Protein AF-A0A3B4WZV8-F1 (afdb_monomer)

Organism: NCBI:txid1841481

Secondary structure (DSSP, 8-state):
----TTB-TTT--BS--EEETTTTEEE-HHHHHHHHHT-TTT--EEETTT-----HHHHHHHHH--HHHHTTT---GGGT-

pLDDT: mean 80.96, std 15.42, range [38.81, 94.12]

Nearest PDB structures (foldseek):
  5nzs-assembly1_P  TM=9.959E-01  e=7.387E-12  Rattus norvegicus
  2p57-assembly1_A  TM=9.947E-01  e=3.119E-11  Homo sapiens
  3t9k-assembly2_B  TM=8.166E-01  e=4.622E-07  Homo sapiens
  4f1p-assembly2_B  TM=8.135E-01  e=6.081E-07  Homo sapiens
  3t9k-assembly1_A  TM=8.007E-01  e=8.569E-07  Homo sapiens

InterPro domains:
  IPR001164 Arf GTPase activating protein [PF01412] (6-71)
  IPR001164 Arf GTPase activating protein [PR00405] (5-24)
  IPR001164 Arf GTPase activating protein [PR00405] (24-41)
  IPR001164 Arf GTPase activating protein [PS50115] (1-70)
  IPR001164 Arf GTPase activating protein [SM00105] (1-81)
  IPR037278 ARFGAP/RecO-like zinc finger [SSF57863] (6-71)
  IPR038508 ArfGAP domain superfamily [G3DSA:1.10.220.150] (4-79)

Mean predicted aligned error: 6.39 Å

Radius of gyration: 11.44 Å; Cα contacts (8 Å, |Δi|>4): 122; chains: 1; bounding box: 28×24×28 Å

Solvent-accessible surface area (backbone atoms only — not comparable to full-atom values): 4753 Å² total; per-residue (Å²): 146,76,96,70,54,59,43,10,62,65,77,57,44,66,61,26,54,24,32,33,43,90,67,10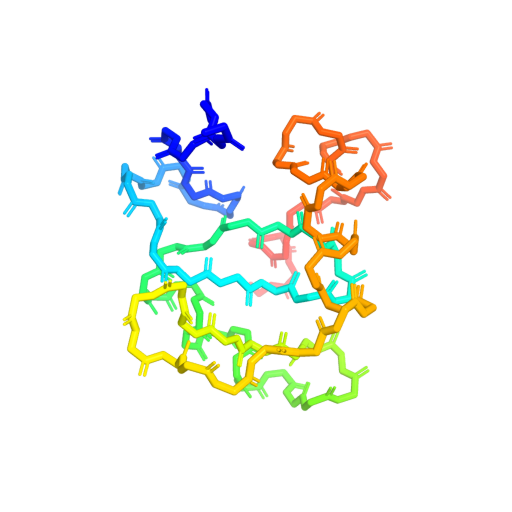,32,35,21,29,73,68,60,45,51,56,40,53,74,68,30,69,91,77,33,41,76,47,41,73,79,80,51,81,90,71,51,72,68,53,55,46,34,42,68,75,33,28,50,83,57,29,67,82,73,49,80,53,66,68,78,79,114

Structure (mmCIF, N/CA/C/O backbone):
data_AF-A0A3B4WZV8-F1
#
_entry.id   AF-A0A3B4WZV8-F1
#
loop_
_atom_site.group_PDB
_atom_site.id
_atom_site.type_symbol
_atom_site.label_atom_id
_atom_site.label_alt_id
_atom_site.label_comp_id
_atom_site.label_asym_id
_atom_site.label_entity_id
_atom_site.label_seq_id
_atom_site.pdbx_PDB_ins_code
_atom_site.Cartn_x
_atom_site.Cartn_y
_atom_site.Cartn_z
_atom_site.occupancy
_atom_site.B_iso_or_equiv
_atom_site.auth_seq_id
_atom_site.auth_comp_id
_atom_site.auth_asym_id
_atom_site.auth_atom_id
_atom_site.pdbx_PDB_model_num
ATOM 1 N N . MET A 1 1 ? 3.442 6.424 17.252 1.00 40.22 1 MET A N 1
ATOM 2 C CA . MET A 1 1 ? 2.666 7.404 16.459 1.00 40.22 1 MET A CA 1
ATOM 3 C C . MET A 1 1 ? 2.339 6.824 15.078 1.00 40.22 1 MET A C 1
ATOM 5 O O . MET A 1 1 ? 2.761 7.373 14.081 1.00 40.22 1 MET A O 1
ATOM 9 N N . PHE A 1 2 ? 1.605 5.707 15.027 1.00 43.81 2 PHE A N 1
ATOM 10 C CA . PHE A 1 2 ? 0.911 5.185 13.835 1.00 43.81 2 PHE A CA 1
ATOM 11 C C . PHE A 1 2 ? -0.264 4.342 14.364 1.00 43.81 2 PHE A C 1
ATOM 13 O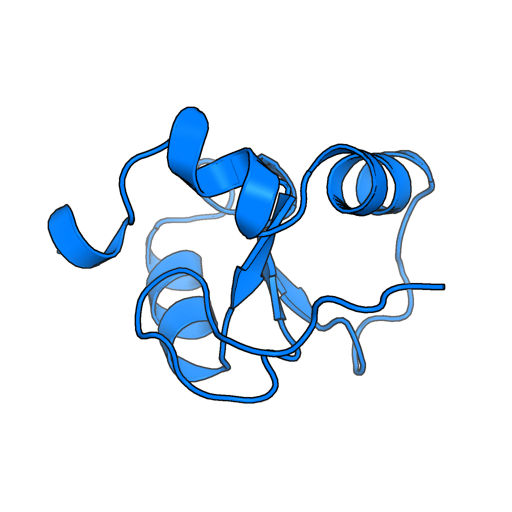 O . PHE A 1 2 ? -0.139 3.145 14.585 1.00 43.81 2 PHE A O 1
ATOM 20 N N . CYS A 1 3 ? -1.366 5.009 14.725 1.00 38.81 3 CYS A N 1
ATOM 21 C CA . CYS A 1 3 ? -2.507 4.431 15.458 1.00 38.81 3 CYS A CA 1
ATOM 22 C C . CYS A 1 3 ? -3.650 3.967 14.526 1.00 38.81 3 CYS A C 1
ATOM 24 O O . CYS A 1 3 ? -4.821 4.090 14.862 1.00 38.81 3 CYS A O 1
ATOM 26 N N . SER A 1 4 ? -3.345 3.461 13.329 1.00 52.03 4 SER A N 1
ATOM 27 C CA . SER A 1 4 ? -4.382 2.979 12.394 1.00 52.03 4 SER A CA 1
ATOM 28 C C . SER A 1 4 ? -3.986 1.723 11.605 1.00 52.03 4 SER A C 1
ATOM 30 O O . SER A 1 4 ? -4.524 1.458 10.535 1.00 52.03 4 SER A O 1
ATOM 32 N N . LEU A 1 5 ? -3.112 0.887 12.179 1.00 56.91 5 LEU A N 1
ATOM 33 C CA . LEU A 1 5 ? -2.775 -0.473 11.716 1.00 56.91 5 LEU A CA 1
ATOM 34 C C . LEU A 1 5 ? -3.899 -1.501 11.989 1.00 56.91 5 LEU A C 1
ATOM 36 O O . LEU A 1 5 ? -3.618 -2.643 12.340 1.00 56.91 5 LEU A O 1
ATOM 40 N N . GLN A 1 6 ? -5.181 -1.128 11.928 1.00 72.88 6 GLN A N 1
ATOM 41 C CA . GLN A 1 6 ? -6.235 -2.047 12.384 1.00 72.88 6 GLN A CA 1
ATOM 42 C C . GLN A 1 6 ? -6.720 -3.020 11.310 1.00 72.88 6 GLN A C 1
ATOM 44 O O . GLN A 1 6 ? -7.049 -4.152 11.657 1.00 72.88 6 GLN A O 1
ATOM 49 N N . VAL A 1 7 ? -6.723 -2.635 10.030 1.00 85.88 7 VAL A N 1
ATOM 50 C CA . VAL A 1 7 ? -7.229 -3.492 8.947 1.00 85.88 7 VAL A CA 1
ATOM 51 C C . VAL A 1 7 ? -6.507 -3.246 7.623 1.00 85.88 7 VAL A C 1
ATOM 53 O O . VAL A 1 7 ? -6.167 -2.110 7.291 1.00 85.88 7 VAL A O 1
ATOM 56 N N . CYS A 1 8 ? -6.284 -4.318 6.868 1.00 89.75 8 CYS A N 1
ATOM 57 C CA . CYS A 1 8 ? -5.794 -4.316 5.496 1.00 89.75 8 CYS A CA 1
ATOM 58 C C . CYS A 1 8 ? -6.739 -3.505 4.609 1.00 89.75 8 CYS A C 1
ATOM 60 O O . CYS A 1 8 ? -7.957 -3.658 4.704 1.00 89.75 8 CYS A O 1
ATOM 62 N N . PHE A 1 9 ? -6.170 -2.681 3.734 1.00 87.75 9 PHE A N 1
ATOM 63 C CA . PHE A 1 9 ? -6.938 -1.844 2.819 1.00 87.75 9 PHE A CA 1
ATOM 64 C C . PHE A 1 9 ? -7.826 -2.653 1.855 1.00 87.75 9 PHE A C 1
ATOM 66 O O . PHE A 1 9 ? -8.973 -2.278 1.634 1.00 87.75 9 PHE A O 1
ATOM 73 N N . ASP A 1 10 ? -7.339 -3.790 1.350 1.00 88.81 10 ASP A N 1
ATOM 74 C CA . ASP A 1 10 ? -8.033 -4.549 0.299 1.00 88.81 10 ASP A CA 1
ATOM 75 C C . ASP A 1 10 ? -9.049 -5.574 0.817 1.00 88.81 10 ASP A C 1
ATOM 77 O O . ASP A 1 10 ? -10.083 -5.790 0.184 1.00 88.81 10 ASP A O 1
ATOM 81 N N . CYS A 1 11 ? -8.746 -6.238 1.937 1.00 88.69 11 CYS A N 1
ATOM 82 C CA . CYS A 1 11 ? -9.508 -7.398 2.423 1.00 88.69 11 CYS A CA 1
ATOM 83 C C . CYS A 1 11 ? -9.963 -7.288 3.885 1.00 88.69 11 CYS A C 1
ATOM 85 O O . CYS A 1 11 ? -10.514 -8.240 4.434 1.00 88.69 11 CYS A O 1
ATOM 87 N N . ALA A 1 12 ? -9.695 -6.156 4.541 1.00 87.44 12 ALA A N 1
ATOM 88 C CA . ALA A 1 12 ? -10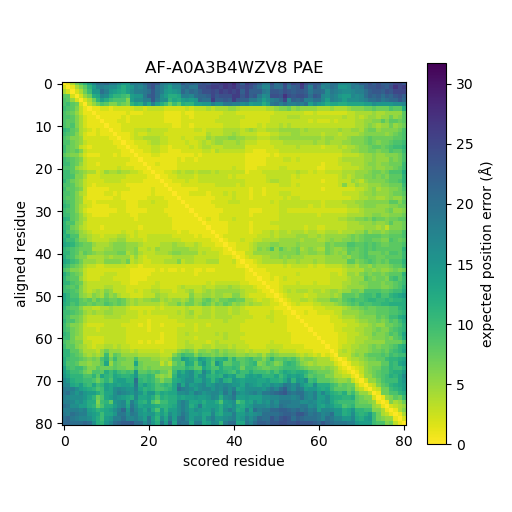.013 -5.904 5.946 1.00 87.44 12 ALA A CA 1
ATOM 89 C C . ALA A 1 12 ? -9.381 -6.875 6.974 1.00 87.44 12 ALA A C 1
ATOM 91 O O . ALA A 1 12 ? -9.732 -6.837 8.156 1.00 87.44 12 ALA A O 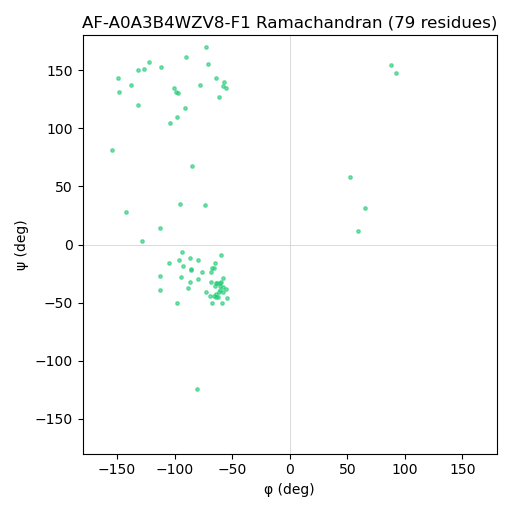1
ATOM 92 N N . ALA A 1 13 ? -8.417 -7.713 6.570 1.00 89.19 13 ALA A N 1
ATOM 93 C CA . ALA A 1 13 ? -7.651 -8.555 7.490 1.00 89.19 13 ALA A CA 1
ATOM 94 C C . ALA A 1 13 ? -6.949 -7.710 8.564 1.00 89.19 13 ALA A C 1
ATOM 96 O O . ALA A 1 13 ? -6.420 -6.640 8.273 1.00 89.19 13 ALA A O 1
ATOM 97 N N . LYS A 1 14 ? -6.934 -8.181 9.811 1.00 88.88 14 LYS A N 1
ATOM 98 C CA . LYS A 1 14 ? -6.383 -7.411 10.933 1.00 88.88 14 LYS A CA 1
ATOM 99 C C . LYS A 1 14 ? -4.861 -7.302 10.864 1.00 88.88 14 LYS A C 1
ATOM 101 O O . LYS A 1 14 ? -4.199 -8.177 10.315 1.00 88.88 14 LYS A O 1
ATOM 106 N N . ASN A 1 15 ? -4.333 -6.251 11.487 1.00 87.06 15 ASN A N 1
ATOM 107 C CA . ASN A 1 15 ? -2.902 -6.035 11.719 1.00 87.06 15 ASN A CA 1
ATOM 108 C C . ASN A 1 15 ? -2.039 -6.148 10.440 1.00 87.06 15 ASN A C 1
ATOM 110 O O . ASN A 1 15 ? -1.136 -6.983 10.379 1.00 87.06 15 ASN A O 1
ATOM 114 N N . PRO A 1 16 ? -2.300 -5.336 9.398 1.00 91.31 16 PRO A N 1
ATOM 115 C CA . PRO A 1 16 ? -1.447 -5.308 8.215 1.00 91.31 16 PRO A CA 1
ATOM 116 C C . PRO A 1 16 ? -0.014 -4.867 8.564 1.00 91.31 16 PRO A C 1
ATOM 118 O O . PRO A 1 16 ? 0.178 -3.800 9.140 1.00 91.31 16 PRO A O 1
ATOM 121 N N . SER A 1 17 ? 0.988 -5.659 8.174 1.00 93.12 17 SER A N 1
ATOM 122 C CA . SER A 1 17 ? 2.426 -5.392 8.390 1.00 93.12 17 SER A CA 1
ATOM 123 C C . SER A 1 17 ? 3.200 -5.120 7.090 1.00 93.12 17 SER A C 1
ATOM 125 O O . SER A 1 17 ? 4.435 -5.141 7.038 1.00 93.12 17 SER A O 1
ATOM 127 N N . TRP A 1 18 ? 2.467 -4.860 6.008 1.00 94.06 18 TRP A N 1
ATOM 128 C CA . TRP A 1 18 ? 3.004 -4.468 4.710 1.00 94.06 18 TRP A CA 1
ATOM 129 C C . TRP A 1 18 ? 2.427 -3.128 4.290 1.00 94.06 18 TRP A C 1
ATOM 131 O O . TRP A 1 18 ? 1.356 -2.729 4.740 1.00 94.06 18 TRP A O 1
ATOM 141 N N . ALA A 1 19 ? 3.129 -2.431 3.409 1.00 92.31 19 ALA A N 1
ATOM 142 C CA . ALA A 1 19 ? 2.727 -1.126 2.922 1.00 92.31 19 ALA A CA 1
ATOM 143 C C . ALA A 1 19 ? 2.961 -0.998 1.417 1.00 92.31 19 ALA A C 1
ATOM 145 O O . ALA A 1 19 ? 4.015 -1.393 0.914 1.00 92.31 19 ALA A O 1
ATOM 146 N N . SER A 1 20 ? 1.992 -0.404 0.719 1.00 92.69 20 SER A N 1
ATOM 147 C CA . SER A 1 20 ? 2.169 0.099 -0.641 1.00 92.69 20 SER A CA 1
ATOM 148 C C . SER A 1 20 ? 2.436 1.596 -0.587 1.00 92.69 20 SER A C 1
ATOM 150 O O . SER A 1 20 ? 1.567 2.397 -0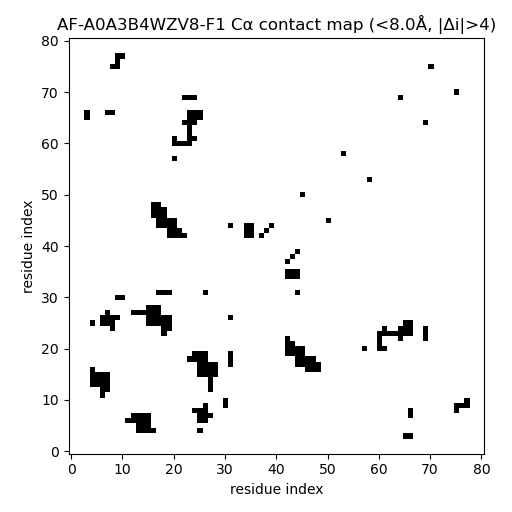.240 1.00 92.69 20 SER A O 1
ATOM 152 N N . ILE A 1 21 ? 3.670 1.968 -0.908 1.00 90.75 21 ILE A N 1
ATOM 153 C CA . ILE A 1 21 ? 4.198 3.321 -0.721 1.00 90.75 21 ILE A CA 1
ATOM 154 C C . ILE A 1 21 ? 3.557 4.353 -1.665 1.00 90.75 21 ILE A C 1
ATOM 156 O O . ILE A 1 21 ? 3.212 5.426 -1.171 1.00 90.75 21 ILE A O 1
ATOM 160 N N . PRO A 1 22 ? 3.358 4.085 -2.976 1.00 86.25 22 PRO A N 1
ATOM 161 C CA . PRO A 1 22 ? 2.786 5.072 -3.896 1.00 86.25 22 PRO A CA 1
ATOM 162 C C . PRO A 1 22 ? 1.377 5.507 -3.483 1.00 86.25 22 PRO A C 1
ATOM 164 O O . PRO A 1 22 ? 1.007 6.664 -3.660 1.00 86.25 22 PRO A O 1
ATOM 167 N N . TYR A 1 23 ? 0.621 4.584 -2.887 1.00 86.12 23 TYR A N 1
ATOM 168 C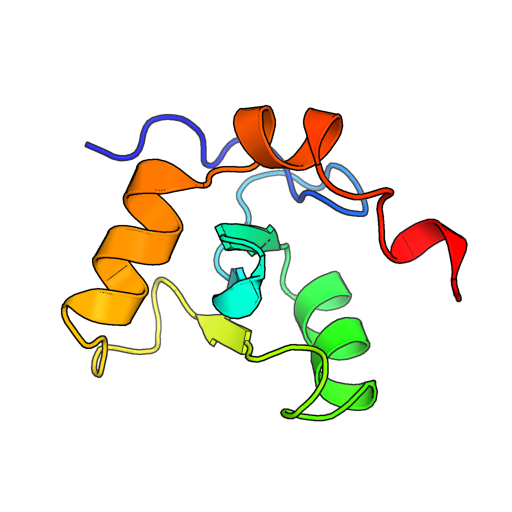 CA . TYR A 1 23 ? -0.747 4.810 -2.423 1.00 86.12 23 TYR A CA 1
ATOM 169 C C . TYR A 1 23 ? -0.829 5.171 -0.934 1.00 86.12 23 TYR A C 1
ATOM 171 O O . TYR A 1 23 ? -1.866 5.632 -0.466 1.00 86.12 23 TYR A O 1
ATOM 179 N N . GLY A 1 24 ? 0.252 4.977 -0.175 1.00 88.88 24 GLY A N 1
ATOM 180 C CA . GLY A 1 24 ? 0.287 5.246 1.259 1.00 88.88 24 GLY A CA 1
ATOM 181 C C . GLY A 1 24 ? -0.636 4.338 2.080 1.00 88.88 24 GLY A C 1
ATOM 182 O O . GLY A 1 24 ? -1.164 4.792 3.093 1.00 88.88 24 GLY A O 1
ATOM 183 N N . VAL A 1 25 ? -0.861 3.087 1.656 1.00 89.62 25 VAL A N 1
ATOM 184 C CA . VAL A 1 25 ? -1.788 2.134 2.308 1.00 89.62 25 VAL A CA 1
ATOM 185 C C . VAL A 1 25 ? -1.066 0.967 2.971 1.00 89.62 25 VAL A C 1
ATOM 187 O O . VAL A 1 25 ? 0.008 0.563 2.530 1.00 89.62 25 VAL A O 1
ATOM 190 N N . PHE A 1 26 ? -1.682 0.394 4.004 1.00 91.06 26 PHE A N 1
ATOM 191 C CA . PHE A 1 26 ? -1.244 -0.808 4.706 1.00 91.06 26 PHE A CA 1
ATOM 192 C C . PHE A 1 26 ? -2.032 -2.040 4.249 1.00 91.06 26 PHE A C 1
ATOM 194 O O . PHE A 1 26 ? -3.265 -2.016 4.169 1.00 91.06 26 PHE A O 1
ATOM 201 N N . LEU A 1 27 ? -1.308 -3.130 4.004 1.00 92.00 27 LEU A N 1
ATOM 202 C CA . LEU A 1 27 ? -1.790 -4.389 3.445 1.00 92.00 27 LEU A CA 1
ATOM 203 C C . LEU A 1 27 ? -1.407 -5.573 4.344 1.00 92.00 27 LEU A C 1
ATOM 205 O O . LEU A 1 27 ? -0.387 -5.548 5.038 1.00 92.00 27 LEU A O 1
ATOM 209 N N . CYS A 1 28 ? -2.219 -6.628 4.327 1.00 93.31 28 CYS A N 1
ATOM 210 C CA . CYS A 1 28 ? -1.813 -7.919 4.876 1.00 93.31 28 CYS A CA 1
ATOM 211 C C . CYS A 1 28 ? -0.787 -8.594 3.953 1.00 93.31 28 CYS A C 1
ATOM 213 O O . CYS A 1 28 ? -0.559 -8.159 2.821 1.00 93.31 28 CYS A O 1
ATOM 215 N N . ILE A 1 29 ? -0.182 -9.680 4.436 1.00 93.06 29 ILE A N 1
ATOM 216 C CA . ILE A 1 29 ? 0.816 -10.435 3.674 1.00 93.06 29 ILE A CA 1
ATOM 217 C C . ILE A 1 29 ? 0.269 -10.946 2.333 1.00 93.06 29 ILE A C 1
ATOM 219 O O . ILE A 1 29 ? 0.948 -10.797 1.318 1.00 93.06 29 ILE A O 1
ATOM 223 N N . ASP A 1 30 ? -0.973 -11.429 2.297 1.00 94.00 30 ASP A N 1
ATOM 224 C CA . ASP A 1 30 ? -1.582 -11.991 1.087 1.00 94.00 30 ASP A CA 1
ATOM 225 C C . ASP A 1 30 ? -1.815 -10.917 0.015 1.00 94.00 30 ASP A C 1
ATOM 227 O O . ASP A 1 30 ? -1.345 -11.047 -1.116 1.00 94.00 30 ASP A O 1
ATOM 231 N N . CYS A 1 31 ? -2.444 -9.793 0.381 1.00 92.44 31 CYS A N 1
ATOM 232 C CA . CYS A 1 31 ? -2.661 -8.669 -0.538 1.00 92.44 31 CYS A CA 1
ATOM 233 C C . CYS A 1 31 ? -1.336 -8.043 -0.991 1.00 92.44 31 CYS A C 1
ATOM 235 O O . CYS A 1 31 ? -1.202 -7.637 -2.144 1.00 92.44 31 CYS A O 1
ATOM 237 N N . SER A 1 32 ? -0.315 -8.033 -0.126 1.00 93.31 32 SER A N 1
ATOM 238 C CA . SER A 1 32 ? 1.030 -7.612 -0.526 1.00 93.31 32 SER A CA 1
ATOM 239 C C . SER A 1 32 ? 1.597 -8.497 -1.646 1.00 93.31 32 SER A C 1
ATOM 241 O O . SER A 1 32 ? 2.267 -7.989 -2.544 1.00 93.31 32 SER A O 1
ATOM 243 N N . GLY A 1 33 ? 1.297 -9.801 -1.636 1.00 92.50 33 GLY A N 1
ATOM 244 C CA . GLY A 1 33 ? 1.686 -10.744 -2.683 1.00 92.50 33 GLY A CA 1
ATOM 245 C C . GLY A 1 33 ? 1.009 -10.442 -4.018 1.00 92.50 33 GLY A C 1
ATOM 246 O O . GLY A 1 33 ? 1.685 -10.373 -5.045 1.00 92.50 33 GLY A O 1
ATOM 247 N N . ILE A 1 34 ? -0.297 -10.159 -3.996 1.00 91.75 34 ILE A N 1
ATOM 248 C CA . ILE A 1 34 ? -1.058 -9.746 -5.188 1.00 91.75 34 ILE A CA 1
ATOM 249 C C . ILE A 1 34 ? -0.448 -8.472 -5.777 1.00 91.75 34 ILE A C 1
ATOM 251 O O . ILE A 1 34 ? -0.071 -8.436 -6.947 1.00 91.75 34 ILE A O 1
ATOM 255 N N . HIS A 1 35 ? -0.231 -7.456 -4.943 1.00 91.00 35 HIS A N 1
ATOM 256 C CA . HIS A 1 35 ? 0.383 -6.200 -5.360 1.00 91.00 35 HIS A CA 1
ATOM 257 C C . HIS A 1 35 ? 1.794 -6.362 -5.945 1.00 91.00 35 HIS A C 1
ATOM 259 O O . HIS A 1 35 ? 2.177 -5.596 -6.827 1.00 91.00 35 HIS A O 1
ATOM 265 N N . ARG A 1 36 ? 2.584 -7.341 -5.485 1.00 91.38 36 ARG A N 1
ATOM 266 C CA . ARG A 1 36 ? 3.900 -7.634 -6.079 1.00 91.38 36 ARG A CA 1
ATOM 267 C C . ARG A 1 36 ? 3.781 -8.132 -7.517 1.00 91.38 36 ARG A C 1
ATOM 269 O O . ARG A 1 36 ? 4.628 -7.779 -8.332 1.00 91.38 36 ARG A O 1
ATOM 276 N N . SER A 1 37 ? 2.740 -8.905 -7.831 1.00 90.12 37 SER A N 1
ATOM 277 C CA . SER A 1 37 ? 2.513 -9.419 -9.188 1.00 90.12 37 SER A CA 1
ATOM 278 C C . SER A 1 37 ? 2.133 -8.330 -10.199 1.00 90.12 37 SER A C 1
ATOM 280 O O . SER A 1 37 ? 2.427 -8.480 -11.381 1.00 90.12 37 SER A O 1
ATOM 282 N N . LEU A 1 38 ? 1.584 -7.197 -9.737 1.00 86.00 38 LEU A N 1
ATOM 283 C CA . LEU A 1 38 ? 1.281 -6.028 -10.579 1.00 86.00 38 LEU A CA 1
ATOM 284 C C . LEU A 1 38 ? 2.547 -5.331 -11.108 1.00 86.00 38 LEU A C 1
ATOM 286 O O . LEU A 1 38 ? 2.502 -4.599 -12.093 1.00 86.00 38 LEU A O 1
ATOM 290 N N . GLY A 1 39 ? 3.690 -5.556 -10.460 1.00 85.88 39 GLY A N 1
ATOM 291 C CA . GLY A 1 39 ? 4.958 -4.933 -10.811 1.00 85.88 39 GLY A CA 1
ATOM 292 C C . GLY A 1 39 ? 5.189 -3.580 -10.133 1.00 85.88 39 GLY A C 1
ATOM 293 O O . GLY A 1 39 ? 4.274 -2.839 -9.771 1.00 85.88 39 GLY A O 1
ATOM 294 N N . VAL A 1 40 ? 6.472 -3.241 -9.982 1.00 87.00 40 VAL A N 1
ATOM 295 C CA . VAL A 1 40 ? 6.950 -2.113 -9.157 1.00 87.00 40 VAL A CA 1
ATOM 296 C C . VAL A 1 40 ? 6.531 -0.728 -9.651 1.00 87.00 40 VAL A C 1
ATOM 298 O O . VAL A 1 40 ? 6.566 0.227 -8.882 1.00 87.00 40 VAL A O 1
ATOM 301 N N . HIS A 1 41 ? 6.155 -0.618 -10.927 1.00 82.56 41 HIS A N 1
ATOM 302 C CA . HIS A 1 41 ? 5.693 0.626 -11.538 1.00 82.56 41 HIS A CA 1
ATOM 303 C C . HIS A 1 41 ? 4.251 0.969 -11.137 1.00 82.56 41 HIS A C 1
ATOM 305 O O . HIS A 1 41 ? 3.885 2.140 -11.158 1.00 82.56 41 HIS A O 1
ATOM 311 N N . LEU A 1 42 ? 3.459 -0.037 -10.746 1.00 81.50 42 LEU A N 1
ATOM 312 C CA . LEU A 1 42 ? 2.097 0.138 -10.241 1.00 81.50 42 LEU A CA 1
ATOM 313 C C . LEU A 1 42 ? 2.077 0.119 -8.717 1.00 81.50 42 LEU A C 1
ATOM 315 O O . LEU A 1 42 ? 1.547 1.028 -8.088 1.00 81.50 42 LEU A O 1
ATOM 319 N N . SER A 1 43 ? 2.695 -0.892 -8.105 1.00 84.19 43 SER A N 1
ATOM 320 C CA . SER A 1 43 ? 2.711 -1.026 -6.654 1.00 84.19 43 SER A CA 1
ATOM 321 C C . SER A 1 43 ? 4.110 -1.303 -6.131 1.00 84.19 43 SER A C 1
ATOM 323 O O . SER A 1 43 ? 4.724 -2.329 -6.422 1.00 84.19 43 SER A O 1
ATOM 325 N N . PHE A 1 44 ? 4.589 -0.400 -5.278 1.00 91.38 44 PHE A N 1
ATO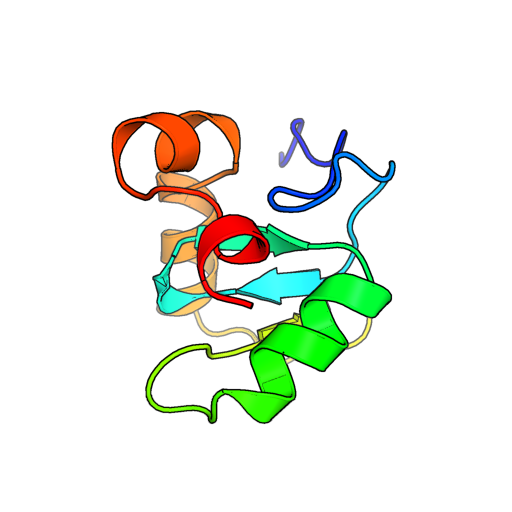M 326 C CA . PHE A 1 44 ? 5.866 -0.551 -4.597 1.00 91.38 44 PHE A CA 1
ATOM 327 C C . PHE A 1 44 ? 5.642 -0.966 -3.138 1.00 91.38 44 PHE A C 1
ATOM 329 O O . PHE A 1 44 ? 5.224 -0.156 -2.306 1.00 91.38 44 PHE A O 1
ATOM 336 N N . ILE A 1 45 ? 5.891 -2.251 -2.861 1.00 94.12 45 ILE A N 1
ATOM 337 C CA . ILE A 1 45 ? 5.592 -2.925 -1.590 1.00 94.12 45 ILE A CA 1
ATOM 338 C C . ILE A 1 45 ? 6.832 -3.021 -0.695 1.00 94.12 45 ILE A C 1
ATOM 340 O O . ILE A 1 45 ? 7.871 -3.522 -1.129 1.00 94.12 45 ILE A O 1
ATOM 344 N N . ARG A 1 46 ? 6.692 -2.634 0.578 1.00 93.44 46 ARG A N 1
ATOM 345 C CA . ARG A 1 46 ? 7.678 -2.866 1.651 1.00 93.44 46 ARG A CA 1
ATOM 346 C C . ARG A 1 46 ? 7.024 -3.432 2.908 1.00 93.44 46 ARG A C 1
ATOM 348 O O . ARG A 1 46 ? 5.862 -3.139 3.186 1.00 93.44 46 ARG A O 1
ATOM 355 N N . SER A 1 47 ? 7.771 -4.222 3.672 1.00 92.69 47 SER A N 1
ATOM 356 C CA . SER A 1 47 ? 7.368 -4.639 5.016 1.00 92.69 47 SER A CA 1
ATOM 357 C C . SER A 1 47 ? 7.602 -3.501 6.001 1.00 92.69 47 SER A C 1
ATOM 359 O O . SER A 1 47 ? 8.641 -2.848 5.971 1.00 92.69 47 SER A O 1
ATOM 361 N N . THR A 1 48 ? 6.662 -3.267 6.907 1.00 89.69 48 THR A N 1
ATOM 362 C CA . THR A 1 48 ? 6.841 -2.276 7.978 1.00 89.69 48 THR A CA 1
ATOM 363 C C . THR A 1 48 ? 7.679 -2.810 9.138 1.00 89.69 48 THR A C 1
ATOM 365 O O . THR A 1 48 ? 8.099 -2.031 9.985 1.00 89.69 48 THR A O 1
ATOM 368 N N . GLU A 1 49 ? 7.908 -4.124 9.186 1.00 88.06 49 GLU A N 1
ATOM 369 C CA . GLU A 1 49 ? 8.612 -4.809 10.278 1.00 88.06 49 GLU A CA 1
ATOM 370 C C . GLU A 1 49 ? 9.964 -5.379 9.832 1.00 88.06 49 GLU A C 1
ATOM 372 O O . GLU A 1 49 ? 10.937 -5.307 10.577 1.00 88.06 49 GLU A O 1
ATOM 377 N N . LEU A 1 50 ? 10.039 -5.933 8.615 1.00 90.12 50 LEU A N 1
ATOM 378 C CA . LEU A 1 50 ? 11.230 -6.629 8.113 1.00 90.12 50 LEU A CA 1
ATOM 379 C C . LEU A 1 50 ? 12.162 -5.726 7.296 1.00 90.12 50 LEU A C 1
ATOM 381 O O . LEU A 1 50 ? 13.366 -5.971 7.250 1.00 90.12 50 LEU A O 1
ATOM 385 N N . ASP A 1 51 ? 11.636 -4.684 6.644 1.00 89.69 51 ASP A N 1
ATOM 386 C CA . ASP A 1 51 ? 12.459 -3.741 5.888 1.00 89.69 51 ASP A CA 1
ATOM 387 C C . ASP A 1 51 ? 12.884 -2.574 6.782 1.00 89.69 51 ASP A C 1
ATOM 389 O O . ASP A 1 51 ? 12.054 -1.786 7.225 1.00 89.69 51 ASP A O 1
ATOM 393 N N . SER A 1 52 ? 14.191 -2.412 6.993 1.00 85.56 52 SER A N 1
ATOM 394 C CA . SER A 1 52 ? 14.766 -1.272 7.724 1.00 85.56 52 SER A CA 1
ATOM 395 C C . SER A 1 52 ? 15.171 -0.108 6.812 1.00 85.56 52 SER A C 1
ATOM 397 O O . SER A 1 52 ? 15.303 1.026 7.268 1.00 85.56 52 SER A O 1
ATOM 399 N N . ASN A 1 53 ? 15.336 -0.359 5.509 1.00 91.06 53 ASN A N 1
ATOM 400 C CA . ASN A 1 53 ? 15.782 0.640 4.537 1.00 91.06 53 ASN A CA 1
ATOM 401 C C . ASN A 1 53 ? 14.616 1.489 3.998 1.00 91.06 53 ASN A C 1
ATOM 403 O O . ASN A 1 53 ? 14.240 1.397 2.823 1.00 91.06 53 ASN A O 1
ATOM 407 N N . TRP A 1 54 ? 14.036 2.302 4.877 1.00 91.38 54 TRP A N 1
ATOM 408 C CA . TRP A 1 54 ? 13.019 3.294 4.542 1.00 91.38 54 TRP A CA 1
ATOM 409 C C . TRP A 1 54 ? 13.653 4.664 4.364 1.00 91.38 54 TRP A C 1
ATOM 411 O O . TRP A 1 54 ? 14.383 5.140 5.231 1.00 91.38 54 TRP A O 1
ATOM 421 N N . ASN A 1 55 ? 13.339 5.333 3.259 1.00 93.50 55 ASN A N 1
ATOM 422 C CA . ASN A 1 55 ? 13.752 6.719 3.083 1.00 93.50 55 ASN A CA 1
ATOM 423 C C . ASN A 1 55 ? 12.691 7.691 3.635 1.00 93.50 55 ASN A C 1
ATOM 425 O O . ASN A 1 55 ? 11.518 7.351 3.808 1.00 93.50 55 ASN A O 1
ATOM 429 N N . TRP A 1 56 ? 13.103 8.935 3.878 1.00 91.50 56 TRP A N 1
ATOM 430 C CA . TRP A 1 56 ? 12.227 9.974 4.426 1.00 91.50 56 TRP A CA 1
ATOM 431 C C . TRP A 1 56 ? 10.989 10.253 3.576 1.00 91.50 56 TRP A C 1
ATOM 433 O O . TRP A 1 56 ? 9.916 10.498 4.124 1.00 91.50 56 TRP A O 1
ATOM 443 N N . PHE A 1 57 ? 11.116 10.194 2.250 1.00 91.62 57 PHE A N 1
ATOM 444 C CA . PHE A 1 57 ? 9.989 10.382 1.342 1.00 91.62 57 PHE A CA 1
ATOM 445 C C . PHE A 1 57 ? 8.943 9.274 1.521 1.00 91.62 57 PHE A C 1
ATOM 447 O O . PHE A 1 57 ? 7.763 9.568 1.678 1.00 91.62 57 PHE A O 1
ATOM 454 N N . GLN A 1 58 ? 9.373 8.015 1.610 1.00 91.62 58 GLN A N 1
ATOM 455 C CA . GLN A 1 58 ? 8.502 6.858 1.825 1.00 91.62 58 GLN A CA 1
ATOM 456 C C . GLN A 1 58 ? 7.772 6.951 3.167 1.00 91.62 58 GLN A C 1
ATOM 458 O O . GLN A 1 58 ? 6.560 6.762 3.226 1.00 91.62 58 GLN A O 1
ATOM 463 N N . LEU A 1 59 ? 8.488 7.312 4.235 1.00 90.06 59 LEU A N 1
ATOM 464 C CA . LEU A 1 59 ? 7.884 7.531 5.552 1.00 90.06 59 LEU A CA 1
ATOM 465 C C . LEU A 1 59 ? 6.851 8.663 5.516 1.00 90.06 59 LEU A C 1
ATOM 467 O O . LEU A 1 59 ? 5.773 8.536 6.097 1.00 90.06 59 LEU A O 1
ATOM 471 N N . ARG A 1 60 ? 7.145 9.753 4.796 1.00 90.12 60 ARG A N 1
ATOM 472 C CA . ARG A 1 60 ? 6.195 10.852 4.601 1.00 90.12 60 ARG A CA 1
ATOM 473 C C . ARG A 1 60 ? 4.962 10.418 3.820 1.00 90.12 60 ARG A C 1
ATOM 475 O O . ARG A 1 60 ? 3.873 10.773 4.256 1.00 90.12 60 ARG A O 1
ATOM 482 N N . CYS A 1 61 ? 5.099 9.628 2.752 1.00 89.06 61 CYS A N 1
ATOM 483 C CA . CYS A 1 61 ? 3.963 9.058 2.017 1.00 89.06 61 CYS A CA 1
ATOM 484 C C . CYS A 1 61 ? 3.025 8.284 2.951 1.00 89.06 61 CYS A C 1
ATOM 486 O O . CYS A 1 61 ? 1.819 8.515 2.932 1.00 89.06 61 CYS A O 1
ATOM 488 N N . MET A 1 62 ? 3.575 7.438 3.827 1.00 88.50 62 MET A N 1
ATOM 489 C CA . MET A 1 62 ? 2.773 6.685 4.798 1.00 88.50 62 MET A CA 1
ATOM 490 C C . MET A 1 62 ? 2.148 7.580 5.877 1.00 88.50 62 MET A C 1
ATOM 492 O O . MET A 1 62 ? 1.053 7.296 6.353 1.00 88.50 62 MET A O 1
ATOM 496 N N . GLN A 1 63 ? 2.821 8.668 6.263 1.00 85.88 63 GLN A N 1
ATOM 497 C CA . GLN A 1 63 ? 2.320 9.610 7.265 1.00 85.88 63 GLN A CA 1
ATOM 498 C C . GLN A 1 63 ? 1.167 10.482 6.750 1.00 85.88 63 GLN A C 1
ATOM 500 O O . GLN A 1 63 ? 0.234 10.746 7.503 1.00 85.88 63 GLN A O 1
ATOM 505 N N . VAL A 1 64 ? 1.242 10.962 5.503 1.00 84.81 64 VAL A N 1
ATOM 506 C CA . VAL A 1 64 ? 0.186 11.799 4.895 1.00 84.81 64 VAL A CA 1
ATOM 507 C C . VAL A 1 64 ? -0.927 10.970 4.253 1.00 84.81 64 VAL A C 1
ATOM 509 O O . VAL A 1 64 ? -2.029 11.477 4.051 1.00 84.81 64 VAL A O 1
ATOM 512 N N . GLY A 1 65 ? -0.631 9.714 3.916 1.00 83.19 65 GLY A N 1
ATOM 513 C CA . GLY A 1 65 ? -1.596 8.718 3.472 1.00 83.19 65 GLY A CA 1
ATOM 514 C C . GLY A 1 65 ? -2.325 8.083 4.654 1.00 83.19 65 GLY A C 1
ATOM 515 O O . GLY A 1 65 ? -2.938 8.770 5.470 1.00 83.19 65 GLY A O 1
ATOM 516 N N . GLY A 1 66 ? -2.266 6.757 4.734 1.00 75.38 66 GLY A N 1
ATOM 517 C CA . GLY A 1 66 ? -3.000 5.936 5.688 1.00 75.38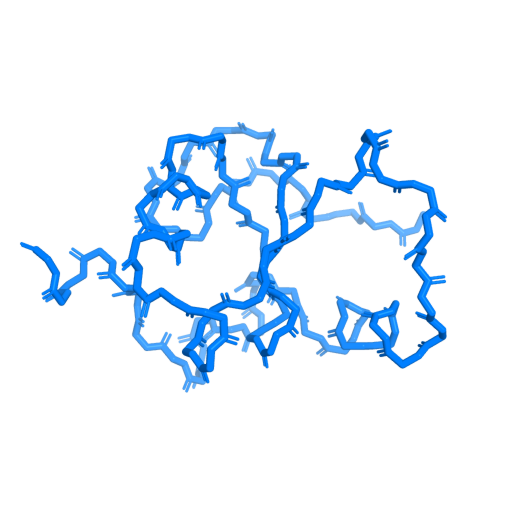 66 GLY A CA 1
ATOM 518 C C . GLY A 1 66 ? -4.342 5.465 5.128 1.00 75.38 66 GLY A C 1
ATOM 519 O O . GLY A 1 66 ? -4.998 6.173 4.363 1.00 75.38 66 GLY A O 1
ATOM 520 N N . ASN A 1 67 ? -4.776 4.272 5.545 1.00 73.12 67 ASN A N 1
ATOM 521 C CA . ASN A 1 67 ? -5.936 3.584 4.959 1.00 73.12 67 ASN A CA 1
ATOM 522 C C . ASN A 1 67 ? -7.210 4.443 4.977 1.00 73.12 67 ASN A C 1
ATOM 524 O O . ASN A 1 67 ? -7.927 4.479 3.985 1.00 73.12 67 ASN A O 1
ATOM 528 N N . ALA A 1 68 ? -7.445 5.214 6.044 1.00 70.62 68 ALA A N 1
ATOM 529 C CA . ALA A 1 68 ? -8.595 6.117 6.141 1.00 70.62 68 ALA A CA 1
ATOM 530 C C . ALA A 1 68 ? -8.590 7.245 5.086 1.00 70.62 68 ALA A C 1
ATOM 532 O O . ALA A 1 68 ? -9.649 7.645 4.612 1.00 70.62 68 ALA A O 1
ATOM 533 N N . ASN A 1 69 ? -7.410 7.735 4.692 1.00 68.88 69 ASN A N 1
ATOM 534 C CA . ASN A 1 69 ? -7.263 8.787 3.682 1.00 68.88 69 ASN A CA 1
ATOM 535 C C . ASN A 1 69 ? -7.244 8.235 2.250 1.00 68.88 69 ASN A C 1
ATOM 537 O O . ASN A 1 69 ? -7.506 8.980 1.309 1.00 68.88 69 ASN A O 1
ATOM 541 N N . ALA A 1 70 ? -6.932 6.949 2.073 1.00 64.38 70 ALA A N 1
ATOM 542 C CA . ALA A 1 70 ? -6.906 6.300 0.766 1.00 64.38 70 ALA A CA 1
ATOM 543 C C . ALA A 1 70 ? -8.303 5.905 0.263 1.00 64.38 70 ALA A C 1
ATOM 545 O O . ALA A 1 70 ? -8.541 5.959 -0.940 1.00 64.38 70 ALA A O 1
ATOM 546 N N . VAL A 1 71 ? -9.250 5.607 1.165 1.00 63.03 71 VAL A N 1
ATOM 547 C CA . VAL A 1 71 ? -10.646 5.278 0.801 1.00 63.03 71 VAL A CA 1
ATOM 548 C C . VAL A 1 71 ? -11.319 6.403 -0.001 1.00 63.03 71 VAL A C 1
ATOM 550 O O . VAL A 1 71 ? -12.172 6.131 -0.835 1.00 63.03 71 VAL A O 1
ATOM 553 N N . SER A 1 72 ? -10.919 7.665 0.195 1.00 56.34 72 SER A N 1
ATOM 554 C CA . SER A 1 72 ? -11.449 8.799 -0.578 1.00 56.34 72 SER A CA 1
ATOM 555 C C . SER A 1 72 ? -10.714 9.066 -1.897 1.00 56.34 72 SER A C 1
ATOM 557 O O . SER A 1 72 ? -11.191 9.866 -2.698 1.00 56.34 72 SER A O 1
ATOM 559 N N . ARG A 1 73 ? -9.549 8.440 -2.124 1.00 52.34 73 ARG A N 1
ATOM 560 C CA . ARG A 1 73 ? -8.658 8.741 -3.260 1.00 52.34 73 ARG A CA 1
ATOM 561 C C . ARG A 1 73 ? -8.557 7.617 -4.284 1.00 52.34 73 ARG A C 1
ATOM 563 O O . ARG A 1 73 ? -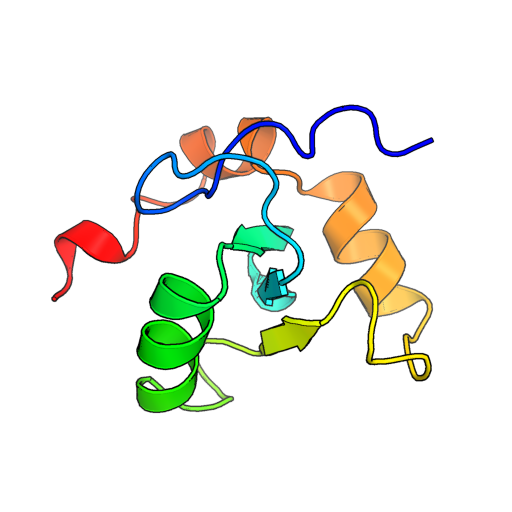8.266 7.900 -5.442 1.00 52.34 73 ARG A O 1
ATOM 570 N N . THR A 1 74 ? -8.760 6.371 -3.874 1.00 57.84 74 THR A N 1
ATOM 571 C CA . THR A 1 74 ? -8.535 5.192 -4.718 1.00 57.84 74 THR A CA 1
ATOM 572 C C . THR A 1 74 ? -9.504 4.077 -4.346 1.00 57.84 74 THR A C 1
ATOM 574 O O . THR A 1 74 ? -9.619 3.735 -3.170 1.00 57.84 74 THR A O 1
ATOM 577 N N . GLU A 1 75 ? -10.161 3.482 -5.341 1.00 59.84 75 GLU A N 1
ATOM 578 C CA . GLU A 1 75 ? -10.912 2.237 -5.152 1.00 59.84 75 GLU A CA 1
ATOM 579 C C . GLU A 1 75 ? -9.953 1.087 -4.774 1.00 59.84 75 GLU A C 1
ATOM 581 O O . GLU A 1 75 ? -8.835 1.047 -5.301 1.00 59.84 75 GLU A O 1
ATOM 586 N N . PRO A 1 76 ? -10.352 0.151 -3.888 1.00 60.59 76 PRO A N 1
ATOM 587 C CA . PRO A 1 76 ? -9.535 -1.009 -3.534 1.00 60.59 76 PRO A CA 1
ATOM 588 C C . PRO A 1 76 ? -9.139 -1.822 -4.769 1.00 60.59 76 PRO A C 1
ATOM 590 O O . PRO A 1 76 ? -9.983 -2.132 -5.615 1.00 60.59 76 PRO A O 1
ATOM 593 N N . LEU A 1 77 ? -7.865 -2.216 -4.855 1.00 60.19 77 LEU A N 1
ATOM 594 C CA . LEU A 1 77 ? -7.353 -3.031 -5.966 1.00 60.19 77 LEU A CA 1
ATOM 595 C C . LEU A 1 77 ? -7.989 -4.429 -6.001 1.00 60.19 77 LEU A C 1
ATOM 597 O O . LEU A 1 77 ? -8.005 -5.067 -7.051 1.00 60.19 77 LEU A O 1
ATOM 601 N N . SER A 1 78 ? -8.631 -4.850 -4.906 1.00 53.59 78 SER A N 1
ATOM 602 C CA . SER A 1 78 ? -9.510 -6.023 -4.855 1.00 53.59 78 SER A CA 1
ATOM 603 C C . SER A 1 78 ? -10.718 -5.965 -5.802 1.00 53.59 78 SER A C 1
ATOM 605 O O . SER A 1 78 ? -11.395 -6.973 -5.958 1.00 53.59 78 SER A O 1
ATOM 607 N N . LYS A 1 79 ? -10.997 -4.825 -6.453 1.00 51.53 79 LYS A N 1
ATOM 608 C CA . LYS A 1 79 ? -12.004 -4.714 -7.525 1.00 51.53 79 LYS A CA 1
ATOM 609 C C . LYS A 1 79 ? -11.443 -4.882 -8.945 1.00 51.53 79 LYS A C 1
ATOM 611 O O . LYS A 1 79 ? -12.221 -4.863 -9.894 1.00 51.53 79 LYS A O 1
ATOM 616 N N . ILE A 1 80 ? -10.120 -4.971 -9.108 1.00 51.44 80 ILE A N 1
ATOM 617 C CA . ILE A 1 80 ? -9.439 -4.993 -10.420 1.00 51.44 80 ILE A CA 1
ATOM 618 C C . ILE A 1 80 ? -8.937 -6.410 -10.779 1.00 51.44 80 ILE A C 1
ATOM 620 O O . ILE A 1 80 ? -8.669 -6.688 -11.947 1.00 51.44 80 ILE A O 1
ATOM 624 N N . THR A 1 81 ? -8.872 -7.311 -9.796 1.00 45.09 81 THR A N 1
ATOM 625 C CA . THR A 1 81 ? -8.591 -8.755 -9.948 1.00 45.09 81 THR A CA 1
ATOM 626 C C . THR A 1 81 ? -9.842 -9.558 -9.650 1.00 45.09 81 THR A C 1
ATOM 628 O O . THR A 1 81 ? -10.056 -10.575 -10.343 1.00 45.09 81 THR A O 1
#

Foldseek 3Di:
DQPALQAALAPGHGRFQKAFQVLLEGHHPVVLVVQVVVPCVRTPMDGNPPDPPDDPSSVVSNVVHYSVNSVVPDDHCNVVD

Sequence (81 aa):
MFCSLQVCFDCAAKNPSWASIPYGVFLCIDCSGIHRSLGVHLSFIRSTELDSNWNWFQLRCMQVGGNANAVSRTEPLSKIT